Protein AF-A0A9Q7TKC4-F1 (afdb_monomer)

pLDDT: mean 84.22, std 13.71, range [48.75, 98.06]

Sequence (172 aa):
MALERTGGAGDRGIDLRGWWSPPQSSNRIRILAQCKCQDEGGKKMGPVLIREMEGVIFRASSPSSDTEEASAPTAGIILSSSGFSKQALLQMRSSGVALAAMHVLALPQVEVENREEGDLVERCVSIVWNIKFGGAYGLLEGGMEARWVRSIGAGGGSAMGRPVIYRGGRPI

Mean predicted aligned error: 7.28 Å

Structure (mmCIF, N/CA/C/O backbone):
data_AF-A0A9Q7TKC4-F1
#
_entry.id   AF-A0A9Q7TKC4-F1
#
loop_
_atom_site.group_PDB
_atom_site.id
_atom_site.type_symbol
_atom_site.label_atom_id
_atom_site.label_alt_id
_atom_site.label_comp_id
_atom_site.label_asym_id
_atom_site.label_entity_id
_atom_site.label_seq_id
_atom_site.pdbx_PDB_ins_code
_atom_site.Cartn_x
_atom_site.Cartn_y
_atom_site.Cartn_z
_atom_site.occupancy
_atom_site.B_iso_or_equiv
_atom_site.auth_seq_id
_atom_site.auth_comp_id
_atom_site.auth_asym_id
_atom_site.auth_atom_id
_atom_site.pdbx_PDB_model_num
ATOM 1 N N . MET A 1 1 ? -11.085 -8.192 -3.470 1.00 75.69 1 MET A N 1
ATOM 2 C CA . MET A 1 1 ? -10.773 -6.789 -3.103 1.00 75.69 1 MET A CA 1
ATOM 3 C C . MET A 1 1 ? -11.614 -5.898 -4.003 1.00 75.69 1 MET A C 1
ATOM 5 O O . MET A 1 1 ? -11.811 -6.286 -5.144 1.00 75.69 1 MET A O 1
ATOM 9 N N . ALA A 1 2 ? -12.134 -4.776 -3.509 1.00 82.88 2 ALA A N 1
ATOM 10 C CA . ALA A 1 2 ? -12.905 -3.828 -4.318 1.00 82.88 2 ALA A CA 1
ATOM 11 C C . ALA A 1 2 ? -12.313 -2.429 -4.126 1.00 82.88 2 ALA A C 1
ATOM 13 O O . ALA A 1 2 ? -12.327 -1.926 -3.003 1.00 82.88 2 ALA A O 1
ATOM 14 N N . LEU A 1 3 ? -11.752 -1.846 -5.187 1.00 88.12 3 LEU A N 1
ATOM 15 C CA . LEU A 1 3 ? -11.176 -0.500 -5.189 1.00 88.12 3 LEU A CA 1
ATOM 16 C C . LEU A 1 3 ? -11.864 0.343 -6.260 1.00 88.12 3 LEU A C 1
ATOM 18 O O . LEU A 1 3 ? -12.062 -0.108 -7.384 1.00 88.12 3 LEU A O 1
ATOM 22 N N . GLU A 1 4 ? -12.172 1.580 -5.907 1.00 90.56 4 GLU A N 1
ATOM 23 C CA . GLU A 1 4 ? -12.766 2.582 -6.776 1.00 90.56 4 GLU A CA 1
ATOM 24 C C . GLU A 1 4 ? -11.766 3.715 -6.991 1.00 90.56 4 GLU A C 1
ATOM 26 O O . GLU A 1 4 ? -11.125 4.196 -6.049 1.00 90.56 4 GLU A O 1
ATOM 31 N N . ARG A 1 5 ? -11.629 4.150 -8.246 1.00 89.62 5 ARG A N 1
ATOM 32 C CA . ARG A 1 5 ? -10.768 5.276 -8.602 1.00 89.62 5 ARG A CA 1
ATOM 33 C C . ARG A 1 5 ? -11.466 6.582 -8.268 1.00 89.62 5 ARG A C 1
ATOM 35 O O . ARG A 1 5 ? -12.549 6.855 -8.773 1.00 89.62 5 ARG A O 1
ATOM 42 N N . THR A 1 6 ? -10.814 7.403 -7.457 1.00 86.50 6 THR A N 1
ATOM 43 C CA . THR A 1 6 ? -11.355 8.687 -6.990 1.00 86.50 6 THR A CA 1
ATOM 44 C C . THR A 1 6 ? -10.454 9.871 -7.292 1.00 86.50 6 THR A C 1
ATOM 46 O O . THR A 1 6 ? -10.834 10.996 -6.986 1.00 86.50 6 THR A O 1
ATOM 49 N N . GLY A 1 7 ? -9.296 9.616 -7.912 1.00 71.88 7 GLY A N 1
ATOM 50 C CA . GLY A 1 7 ? -8.329 10.641 -8.292 1.00 71.88 7 GLY A CA 1
ATOM 51 C C . GLY A 1 7 ? -8.944 11.731 -9.172 1.00 71.88 7 GLY A C 1
ATOM 52 O O . GLY A 1 7 ? -9.542 11.441 -10.217 1.00 71.88 7 GLY A O 1
ATOM 53 N N . GLY A 1 8 ? -8.784 12.980 -8.735 1.00 73.31 8 GLY A N 1
ATOM 54 C CA . GLY A 1 8 ? -9.392 14.172 -9.323 1.00 73.31 8 GLY A CA 1
ATOM 55 C C . GLY A 1 8 ? -9.105 15.435 -8.504 1.00 73.31 8 GLY A C 1
ATOM 56 O O . GLY A 1 8 ? -8.546 15.385 -7.410 1.00 73.31 8 GLY A O 1
ATOM 57 N N . ALA A 1 9 ? -9.486 16.605 -9.018 1.00 69.06 9 ALA A N 1
ATOM 58 C CA . ALA A 1 9 ? -9.307 17.851 -8.273 1.00 69.06 9 ALA A CA 1
ATOM 59 C C . ALA A 1 9 ? -10.063 17.792 -6.929 1.00 69.06 9 ALA A C 1
ATOM 61 O O . ALA A 1 9 ? -11.270 17.564 -6.899 1.00 69.06 9 ALA A O 1
ATOM 62 N N . GLY A 1 10 ? -9.351 18.000 -5.816 1.00 66.44 10 GLY A N 1
ATOM 63 C CA . GLY A 1 10 ? -9.936 17.961 -4.471 1.00 66.44 10 GLY A CA 1
ATOM 64 C C . GLY A 1 10 ? -10.002 16.573 -3.817 1.00 66.44 10 GLY A C 1
ATOM 65 O O . GLY A 1 10 ? -10.600 16.454 -2.750 1.00 66.44 10 GLY A O 1
ATOM 66 N N . ASP A 1 11 ? -9.349 15.553 -4.384 1.00 76.00 11 ASP A N 1
ATOM 67 C CA . ASP A 1 11 ? -9.272 14.18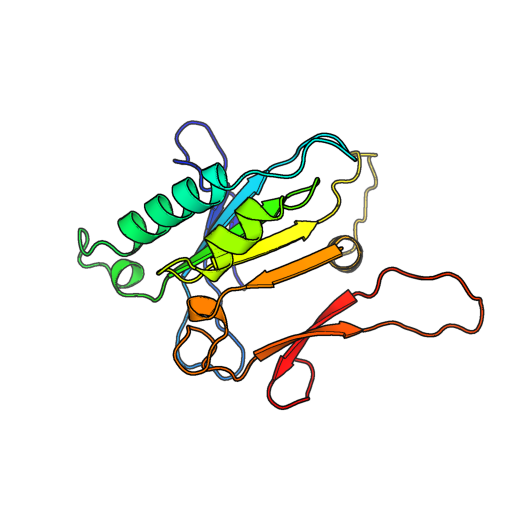2 -3.842 1.00 76.00 11 ASP A CA 1
ATOM 68 C C . ASP A 1 11 ? -8.495 14.042 -2.514 1.00 76.00 11 ASP A C 1
ATOM 70 O O . ASP A 1 11 ? -8.408 12.956 -1.938 1.00 76.00 11 ASP A O 1
ATOM 74 N N . ARG A 1 12 ? -7.932 15.150 -2.009 1.00 81.25 12 ARG A N 1
ATOM 75 C CA . ARG A 1 12 ? -7.149 15.236 -0.763 1.00 81.25 12 ARG A CA 1
ATOM 76 C C . ARG A 1 12 ? -5.989 14.230 -0.715 1.00 81.25 12 ARG A C 1
ATOM 78 O O . ARG A 1 12 ? -5.572 13.838 0.376 1.00 81.25 12 ARG A O 1
ATOM 85 N N . GLY A 1 13 ? -5.461 13.849 -1.881 1.00 84.25 13 GLY A N 1
ATOM 86 C CA . GLY A 1 13 ? -4.348 12.915 -2.020 1.00 84.25 13 GLY A CA 1
ATOM 87 C C . GLY A 1 13 ? -4.745 11.436 -2.041 1.00 84.25 13 GLY A C 1
ATOM 88 O O . GLY A 1 13 ? -3.869 10.603 -1.816 1.00 84.25 13 GLY A O 1
ATOM 89 N N . ILE A 1 14 ? -6.020 11.106 -2.286 1.00 92.62 14 ILE A N 1
ATOM 90 C CA . ILE A 1 14 ? -6.524 9.726 -2.388 1.00 92.62 14 ILE A CA 1
ATOM 91 C C . ILE A 1 14 ? -6.919 9.421 -3.836 1.00 92.62 14 ILE A C 1
ATOM 93 O O . ILE A 1 14 ? -7.991 9.804 -4.309 1.00 92.62 14 ILE A O 1
ATOM 97 N N . ASP A 1 15 ? -6.077 8.657 -4.521 1.00 92.94 15 ASP A N 1
ATOM 98 C CA . ASP A 1 15 ? -6.317 8.249 -5.905 1.00 92.94 15 ASP A CA 1
ATOM 99 C C . ASP A 1 15 ? -7.260 7.046 -6.002 1.00 92.94 15 ASP A C 1
ATOM 101 O O . ASP A 1 15 ? -8.058 6.961 -6.941 1.00 92.94 15 ASP A O 1
ATOM 105 N N . LEU A 1 16 ? -7.182 6.124 -5.035 1.00 93.12 16 LEU A N 1
ATOM 106 C CA . LEU A 1 16 ? -8.037 4.941 -4.940 1.00 93.12 16 LEU A CA 1
ATOM 107 C C . LEU A 1 16 ? -8.575 4.796 -3.516 1.00 93.12 16 LEU A C 1
ATOM 109 O O . LEU A 1 16 ? -7.842 4.986 -2.544 1.00 93.12 16 LEU A O 1
ATOM 113 N N . ARG A 1 17 ? -9.829 4.370 -3.381 1.00 93.56 17 ARG A N 1
ATOM 114 C CA . ARG A 1 17 ? -10.396 3.968 -2.090 1.00 93.56 17 ARG A CA 1
ATOM 115 C C . ARG A 1 17 ? -11.173 2.675 -2.226 1.00 93.56 17 ARG A C 1
ATOM 117 O O . ARG A 1 17 ? -11.716 2.386 -3.283 1.00 93.56 17 ARG A O 1
ATOM 124 N N . GLY A 1 18 ? -11.283 1.919 -1.149 1.00 93.31 18 GLY A N 1
ATOM 125 C CA . GLY A 1 18 ? -12.182 0.780 -1.124 1.00 93.31 18 GLY A CA 1
ATOM 126 C C . GLY A 1 18 ? -11.888 -0.146 0.030 1.00 93.31 18 GLY A C 1
ATOM 127 O O . GLY A 1 18 ? -11.507 0.295 1.113 1.00 93.31 18 GLY A O 1
ATOM 128 N N . TRP A 1 19 ? -12.083 -1.436 -0.203 1.00 93.69 19 TRP A N 1
ATOM 129 C CA . TRP A 1 19 ? -12.089 -2.424 0.856 1.00 93.69 19 TRP A CA 1
ATOM 130 C C . TRP A 1 19 ? -11.372 -3.706 0.465 1.00 93.69 19 TRP A C 1
ATOM 132 O O . TRP A 1 19 ? -11.524 -4.248 -0.638 1.00 93.69 19 TRP A O 1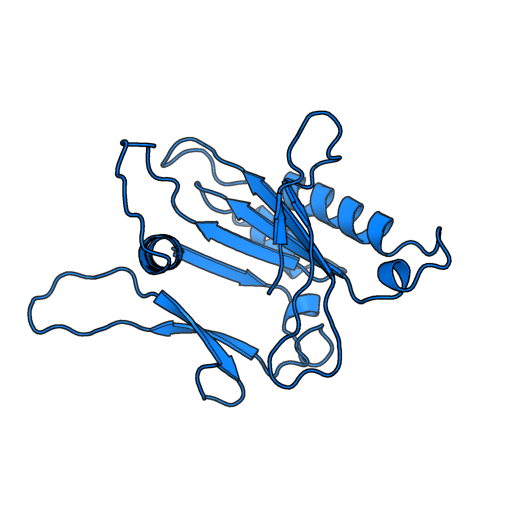
ATOM 142 N N . TRP A 1 20 ? -10.651 -4.247 1.436 1.00 92.62 20 TRP A N 1
ATOM 143 C CA . TRP A 1 20 ? -10.028 -5.551 1.359 1.00 92.62 20 TRP A CA 1
ATOM 144 C C . TRP A 1 20 ? -10.530 -6.430 2.499 1.00 92.62 20 TRP A C 1
ATOM 146 O O . TRP A 1 20 ? -10.481 -6.033 3.655 1.00 92.62 20 TRP A O 1
ATOM 156 N N . SER A 1 21 ? -11.005 -7.627 2.167 1.00 91.75 21 SER A N 1
ATOM 157 C CA . SER A 1 21 ? -11.242 -8.696 3.137 1.00 91.75 21 SER A CA 1
ATOM 158 C C . SER A 1 21 ? -10.098 -9.695 2.984 1.00 91.75 21 SER A C 1
ATOM 160 O O . SER A 1 21 ? -10.114 -10.464 2.016 1.00 91.75 21 SER A O 1
ATOM 162 N N . PRO A 1 22 ? -9.065 -9.654 3.844 1.00 87.56 22 PRO A N 1
ATOM 163 C CA . PRO A 1 22 ? -7.981 -10.617 3.771 1.00 87.56 22 PRO A CA 1
ATOM 164 C C . PRO A 1 22 ? -8.532 -12.038 3.965 1.00 87.56 22 PRO A C 1
ATOM 166 O O . PRO A 1 22 ? -9.380 -12.245 4.840 1.00 87.56 22 PRO A O 1
ATOM 169 N N . PRO A 1 23 ? -8.073 -13.034 3.188 1.00 83.31 23 PRO A N 1
ATOM 170 C CA . PRO A 1 23 ? -8.522 -14.411 3.351 1.00 83.31 23 PRO A CA 1
ATOM 171 C C . PRO A 1 23 ? -8.316 -14.881 4.790 1.00 83.31 23 PRO A C 1
ATOM 173 O O . PRO A 1 23 ? -7.232 -14.701 5.348 1.00 83.31 23 PRO A O 1
ATOM 176 N N . GLN A 1 24 ? -9.346 -15.493 5.382 1.00 77.12 24 GLN A N 1
ATOM 177 C CA . GLN A 1 24 ? -9.328 -16.002 6.761 1.00 77.12 24 GLN A CA 1
ATOM 178 C C . GLN A 1 24 ? -9.107 -14.907 7.832 1.00 77.12 24 GLN A C 1
ATOM 180 O O . GLN A 1 24 ? -8.588 -15.193 8.910 1.00 77.12 24 GLN A O 1
ATOM 185 N N . SER A 1 25 ? -9.421 -13.640 7.543 1.00 79.31 25 SER A N 1
ATOM 186 C CA . SER A 1 25 ? -9.539 -12.576 8.551 1.00 79.31 25 SER A CA 1
ATOM 187 C C . SER A 1 25 ? -11.014 -12.239 8.767 1.00 79.31 25 SER A C 1
ATOM 189 O O . SER A 1 25 ? -11.789 -12.212 7.811 1.00 79.31 25 SER A O 1
ATOM 191 N N . SER A 1 26 ? -11.405 -11.982 10.016 1.00 74.94 26 SER A N 1
ATOM 192 C CA . SER A 1 26 ? -12.758 -11.523 10.355 1.00 74.94 26 SER A CA 1
ATOM 193 C C . SER A 1 26 ? -12.981 -10.046 10.028 1.00 74.94 26 SER A C 1
ATOM 195 O O . SER A 1 26 ? -14.124 -9.601 9.968 1.00 74.94 26 SER A O 1
ATOM 197 N N . ASN A 1 27 ? -11.906 -9.280 9.818 1.00 83.06 27 ASN A N 1
ATOM 198 C CA . ASN A 1 27 ? -11.970 -7.830 9.712 1.00 83.06 27 ASN A CA 1
ATOM 199 C C . ASN A 1 27 ? -11.832 -7.382 8.258 1.00 83.06 27 ASN A C 1
ATOM 201 O O . ASN A 1 27 ? -10.840 -7.658 7.581 1.00 83.06 27 ASN A O 1
ATOM 205 N N . ARG A 1 28 ? -12.825 -6.626 7.786 1.00 90.94 28 ARG A N 1
ATOM 206 C CA . ARG A 1 28 ? -12.738 -5.904 6.518 1.00 90.94 28 ARG A CA 1
ATOM 207 C C . ARG A 1 28 ? -11.889 -4.652 6.734 1.00 90.94 28 ARG A C 1
ATOM 209 O O . ARG A 1 28 ? -12.186 -3.839 7.604 1.00 90.94 28 ARG A O 1
ATOM 216 N N . ILE A 1 29 ? -10.842 -4.498 5.937 1.00 92.88 29 ILE A N 1
ATOM 217 C CA . ILE A 1 29 ? -9.904 -3.380 6.014 1.00 92.88 29 ILE A CA 1
ATOM 218 C C . ILE A 1 29 ? -10.290 -2.339 4.971 1.00 92.88 29 ILE A C 1
ATOM 220 O O . ILE A 1 29 ? -10.425 -2.652 3.784 1.00 92.88 29 ILE A O 1
ATOM 224 N N . ARG A 1 30 ? -10.423 -1.088 5.401 1.00 94.38 30 ARG A N 1
ATOM 225 C CA . ARG A 1 30 ? -10.572 0.057 4.507 1.00 94.38 30 ARG A CA 1
ATOM 226 C C . ARG A 1 30 ? -9.214 0.419 3.915 1.00 94.38 30 ARG A C 1
ATOM 228 O O . ARG A 1 30 ? -8.253 0.650 4.644 1.00 94.38 30 ARG A O 1
ATOM 235 N N . ILE A 1 31 ? -9.133 0.480 2.593 1.00 95.50 31 ILE A N 1
ATOM 236 C CA . ILE A 1 31 ? -7.911 0.804 1.856 1.00 95.50 31 ILE A CA 1
ATOM 237 C C . ILE A 1 31 ? -8.034 2.205 1.277 1.00 95.50 31 ILE A C 1
ATOM 239 O O . ILE A 1 31 ? -8.969 2.489 0.528 1.00 95.50 31 ILE A O 1
ATOM 243 N N . LEU A 1 32 ? -7.067 3.060 1.599 1.00 95.38 32 LEU A N 1
ATOM 244 C CA . LEU A 1 32 ? -6.865 4.360 0.965 1.00 95.38 32 LEU A CA 1
ATOM 245 C C . LEU A 1 32 ? -5.521 4.318 0.251 1.00 95.38 32 LEU A C 1
ATOM 247 O O . LEU A 1 32 ? -4.505 4.022 0.877 1.00 95.38 32 LEU A O 1
ATOM 251 N N . ALA A 1 33 ? -5.497 4.584 -1.049 1.00 95.94 33 ALA A N 1
ATOM 252 C CA . ALA A 1 33 ? -4.264 4.525 -1.810 1.00 95.94 33 ALA A CA 1
ATOM 253 C C . ALA A 1 33 ? -3.972 5.813 -2.567 1.00 95.94 33 ALA A C 1
ATOM 255 O O . ALA A 1 33 ? -4.870 6.475 -3.085 1.00 95.94 33 ALA A O 1
ATOM 256 N N . GLN A 1 34 ? -2.685 6.129 -2.639 1.00 94.31 34 GLN A N 1
ATOM 257 C CA . GLN A 1 34 ? -2.150 7.233 -3.417 1.00 94.31 34 GLN A CA 1
ATOM 258 C C . GLN A 1 34 ? -1.191 6.680 -4.466 1.00 94.31 34 GLN A C 1
ATOM 260 O O . GLN A 1 34 ? -0.311 5.874 -4.157 1.00 94.31 34 GLN A O 1
ATOM 265 N N . CYS A 1 35 ? -1.338 7.144 -5.696 1.00 92.19 35 CYS A N 1
ATOM 266 C CA . CYS A 1 35 ? -0.549 6.759 -6.848 1.00 92.19 35 CYS A CA 1
ATOM 267 C C . CYS A 1 35 ? 0.316 7.942 -7.279 1.00 92.19 35 CYS A C 1
ATOM 269 O O . CYS A 1 35 ? -0.177 9.027 -7.582 1.00 92.19 35 CYS A O 1
ATOM 271 N N . LYS A 1 36 ? 1.632 7.741 -7.356 1.00 91.12 36 LYS A N 1
ATOM 272 C CA . LYS A 1 36 ? 2.557 8.751 -7.871 1.00 91.12 36 LYS A CA 1
ATOM 273 C C . LYS A 1 36 ? 3.368 8.210 -9.036 1.00 91.12 36 LYS A C 1
ATOM 275 O O . LYS A 1 36 ? 4.262 7.382 -8.862 1.00 91.12 36 LYS A O 1
ATOM 280 N N . CYS A 1 37 ? 3.063 8.739 -10.216 1.00 86.38 37 CYS A N 1
ATOM 281 C CA . CYS A 1 37 ? 3.828 8.510 -11.429 1.00 86.38 37 CYS A CA 1
ATOM 282 C C . CYS A 1 37 ? 4.873 9.622 -11.575 1.00 86.38 37 CYS A C 1
ATOM 284 O O . CYS A 1 37 ? 4.527 10.785 -11.761 1.00 86.38 37 CYS A O 1
ATOM 286 N N . GLN A 1 38 ? 6.139 9.257 -11.428 1.00 81.38 38 GLN A N 1
ATOM 287 C CA . GLN A 1 38 ? 7.298 10.031 -11.873 1.00 81.38 38 GLN A CA 1
ATOM 288 C C . GLN A 1 38 ? 7.852 9.377 -13.144 1.00 81.38 38 GLN A C 1
ATOM 290 O O . GLN A 1 38 ? 7.541 8.209 -13.411 1.00 81.38 38 GLN A O 1
ATOM 295 N N . ASP A 1 39 ? 8.699 10.096 -13.876 1.00 77.25 39 ASP A N 1
ATOM 296 C CA . ASP A 1 39 ? 9.429 9.533 -15.014 1.00 77.25 39 ASP A CA 1
ATOM 297 C C . ASP A 1 39 ? 10.206 8.271 -14.604 1.00 77.25 39 ASP A C 1
ATOM 299 O O . ASP A 1 39 ? 10.657 8.135 -13.456 1.00 77.25 39 ASP A O 1
ATOM 303 N N . GLU A 1 40 ? 10.357 7.327 -15.534 1.00 70.00 40 GLU A N 1
ATOM 304 C CA . GLU A 1 40 ? 11.161 6.127 -15.306 1.00 70.00 40 GLU A CA 1
ATOM 305 C C . GLU A 1 40 ? 12.601 6.508 -14.929 1.00 70.00 40 GLU A C 1
ATOM 307 O O . GLU A 1 40 ? 13.223 7.370 -15.544 1.00 70.00 40 GLU A O 1
ATOM 312 N N . GLY A 1 41 ? 13.132 5.901 -13.862 1.00 69.69 41 GLY A N 1
ATOM 313 C CA . GLY A 1 41 ? 14.442 6.282 -13.317 1.00 69.69 41 GLY A CA 1
ATOM 314 C C . GLY A 1 41 ? 14.477 7.657 -12.631 1.00 69.69 41 GLY A C 1
ATOM 315 O O . GLY A 1 41 ? 15.541 8.087 -12.181 1.00 69.69 41 GLY A O 1
ATOM 316 N N . GLY A 1 42 ? 13.329 8.328 -12.503 1.00 80.81 42 GLY A N 1
ATOM 317 C CA . GLY A 1 42 ? 13.179 9.600 -11.811 1.00 80.81 42 GLY A CA 1
ATOM 318 C C . GLY A 1 42 ? 13.504 9.524 -10.317 1.00 80.81 42 GLY A C 1
ATOM 319 O O . GLY A 1 42 ? 13.777 8.468 -9.735 1.00 80.81 42 GLY A O 1
ATOM 320 N N . LYS A 1 43 ? 13.470 10.682 -9.650 1.00 90.75 43 LYS A N 1
ATOM 321 C CA . LYS A 1 43 ? 13.823 10.776 -8.229 1.00 90.75 43 LYS A CA 1
ATOM 322 C C . LYS A 1 43 ? 12.914 9.875 -7.386 1.00 90.75 43 LYS A C 1
ATOM 324 O O . LYS A 1 43 ? 11.687 9.955 -7.453 1.00 90.75 43 LYS A O 1
ATOM 329 N N . LYS A 1 44 ? 13.539 9.051 -6.541 1.00 93.56 44 LYS A N 1
ATOM 330 C CA . LYS A 1 44 ? 12.837 8.229 -5.550 1.00 93.56 44 LYS A CA 1
ATOM 331 C C . LYS A 1 44 ? 12.010 9.100 -4.610 1.00 93.56 44 LYS A C 1
ATOM 333 O O . LYS A 1 44 ? 12.466 10.156 -4.162 1.00 93.56 44 LYS A O 1
ATOM 338 N N . MET A 1 45 ? 10.841 8.605 -4.228 1.00 94.38 45 MET A N 1
ATOM 339 C CA . MET A 1 45 ? 9.915 9.349 -3.387 1.00 94.38 45 MET A CA 1
ATOM 340 C C . MET A 1 45 ? 10.460 9.582 -1.974 1.00 94.38 45 MET A C 1
ATOM 342 O O . MET A 1 45 ? 11.034 8.694 -1.332 1.00 94.38 45 MET A O 1
ATOM 346 N N . GLY A 1 46 ? 10.308 10.818 -1.499 1.00 95.88 46 GLY A N 1
ATOM 347 C CA . GLY A 1 46 ? 10.748 11.263 -0.178 1.00 95.88 46 GLY A CA 1
ATOM 348 C C . GLY A 1 46 ? 9.743 10.945 0.939 1.00 95.88 46 GLY A C 1
ATOM 349 O O . GLY A 1 46 ? 8.613 10.547 0.665 1.00 95.88 46 GLY A O 1
ATOM 350 N N . PRO A 1 47 ? 10.125 11.160 2.211 1.00 97.12 47 PRO A N 1
ATOM 351 C CA . PRO A 1 47 ? 9.266 10.884 3.367 1.00 97.12 47 PRO A CA 1
ATOM 352 C C . PRO A 1 47 ? 8.038 11.802 3.476 1.00 97.12 47 PRO A C 1
ATOM 354 O O . PRO A 1 47 ? 7.150 11.516 4.269 1.00 97.12 47 PRO A O 1
ATOM 357 N N . VAL A 1 48 ? 7.971 12.890 2.699 1.00 96.31 48 VAL A N 1
ATOM 358 C CA . VAL A 1 48 ? 6.827 13.820 2.694 1.00 96.31 48 VAL A CA 1
ATOM 359 C C . VAL A 1 48 ? 5.525 13.093 2.356 1.00 96.31 48 VAL A C 1
ATOM 361 O O . VAL A 1 48 ? 4.571 13.212 3.111 1.00 96.31 48 VAL A O 1
ATOM 364 N N . LEU A 1 49 ? 5.519 12.245 1.322 1.00 94.19 49 LEU A N 1
ATOM 365 C CA . LEU A 1 49 ? 4.327 11.471 0.941 1.00 94.19 49 LEU A CA 1
ATOM 366 C C . LEU A 1 49 ? 3.852 10.530 2.046 1.00 94.19 49 LEU A C 1
ATOM 368 O O . LEU A 1 49 ? 2.658 10.322 2.220 1.00 94.19 49 LEU A O 1
ATOM 372 N N . ILE A 1 50 ? 4.793 9.956 2.803 1.00 96.69 50 ILE A N 1
ATOM 373 C CA . ILE A 1 50 ? 4.445 9.089 3.927 1.00 96.69 50 ILE A CA 1
ATOM 374 C C . ILE A 1 50 ? 3.678 9.902 4.973 1.00 96.69 50 ILE A C 1
ATOM 376 O O . ILE A 1 50 ? 2.623 9.468 5.414 1.00 96.69 50 ILE A O 1
ATOM 380 N N . ARG A 1 51 ? 4.155 11.109 5.307 1.00 96.44 51 ARG A N 1
ATOM 381 C CA . ARG A 1 51 ? 3.497 12.007 6.273 1.00 96.44 51 ARG A CA 1
ATOM 382 C C . ARG A 1 51 ? 2.143 12.513 5.788 1.00 96.44 51 ARG A C 1
ATOM 384 O O . ARG A 1 51 ? 1.211 12.648 6.576 1.00 96.44 51 ARG A O 1
ATOM 391 N N . GLU A 1 52 ? 2.019 12.778 4.492 1.00 95.75 52 GLU A N 1
ATOM 392 C CA . GLU A 1 52 ? 0.736 13.136 3.885 1.00 95.75 52 GLU A CA 1
ATOM 393 C C . GLU A 1 52 ? -0.278 11.997 4.042 1.00 95.75 52 GLU A C 1
ATOM 395 O O . GLU A 1 52 ? -1.387 12.229 4.530 1.00 95.75 52 GLU A O 1
ATOM 400 N N . MET A 1 53 ? 0.123 10.761 3.719 1.00 95.81 53 MET A N 1
ATOM 401 C CA . MET A 1 53 ? -0.719 9.574 3.883 1.00 95.81 53 MET A CA 1
ATOM 402 C C . MET A 1 53 ? -1.035 9.278 5.359 1.00 95.81 53 MET A C 1
ATOM 404 O O . MET A 1 53 ? -2.162 8.907 5.680 1.00 95.81 53 MET A O 1
ATOM 408 N N . GLU A 1 54 ? -0.091 9.497 6.280 1.00 95.75 54 GLU A N 1
ATOM 409 C CA . GLU A 1 54 ? -0.343 9.413 7.727 1.00 95.75 54 GLU A CA 1
ATOM 410 C C . GLU A 1 54 ? -1.498 10.332 8.140 1.00 95.75 54 GLU A C 1
ATOM 412 O O . GLU A 1 54 ? -2.429 9.901 8.822 1.00 95.75 54 GLU A O 1
ATOM 417 N N . GLY A 1 55 ? -1.482 11.582 7.668 1.00 93.19 55 GLY A N 1
ATOM 418 C CA . GLY A 1 55 ? -2.559 12.538 7.912 1.00 93.19 55 GLY A CA 1
ATOM 419 C C . GLY A 1 55 ? -3.886 12.136 7.264 1.00 93.19 55 GLY A C 1
ATOM 420 O O . GLY A 1 55 ? -4.947 12.393 7.834 1.00 93.19 55 GLY A O 1
ATOM 421 N N . VAL A 1 56 ? -3.850 11.500 6.089 1.00 92.88 56 VAL A N 1
ATOM 422 C CA . VAL A 1 56 ? -5.045 10.955 5.426 1.00 92.88 56 VAL A CA 1
ATOM 423 C C . VAL A 1 56 ? -5.685 9.859 6.274 1.00 92.88 56 VAL A C 1
ATOM 425 O O . VAL A 1 56 ? -6.879 9.948 6.559 1.00 92.88 56 VAL A O 1
ATOM 428 N N . ILE A 1 57 ? -4.903 8.876 6.728 1.00 93.44 57 ILE A N 1
ATOM 429 C CA . ILE A 1 57 ? -5.408 7.787 7.574 1.00 93.44 57 ILE A CA 1
ATOM 430 C C . ILE A 1 57 ? -5.929 8.340 8.895 1.00 93.44 57 ILE A C 1
ATOM 432 O O . ILE A 1 57 ? -7.033 7.999 9.299 1.00 93.44 57 ILE A O 1
ATOM 436 N N . PHE A 1 58 ? -5.185 9.240 9.542 1.00 89.94 58 PHE A N 1
ATOM 437 C CA . PHE A 1 58 ? -5.602 9.820 10.818 1.00 89.94 58 PHE A CA 1
ATOM 438 C C . PHE A 1 58 ? -6.962 10.524 10.720 1.00 89.94 58 PHE A C 1
ATOM 440 O O . PHE A 1 58 ? -7.811 10.363 11.593 1.00 89.94 58 PHE A O 1
ATOM 447 N N . ARG A 1 59 ? -7.204 11.271 9.634 1.00 88.44 59 ARG A N 1
ATOM 448 C CA . ARG A 1 59 ? -8.510 11.897 9.380 1.00 88.44 59 ARG A CA 1
ATOM 449 C C . ARG A 1 59 ? -9.597 10.874 9.068 1.00 88.44 59 ARG A C 1
ATOM 451 O O . ARG A 1 59 ? -10.724 11.057 9.507 1.00 88.44 59 ARG A O 1
ATOM 458 N N . ALA A 1 60 ? -9.272 9.828 8.312 1.00 87.25 60 ALA A N 1
ATOM 459 C CA . ALA A 1 60 ? -10.219 8.784 7.935 1.00 87.25 60 ALA A CA 1
ATOM 460 C C . ALA A 1 60 ? -10.659 7.910 9.120 1.00 87.25 60 ALA A C 1
ATOM 462 O O . ALA A 1 60 ? -11.790 7.436 9.118 1.00 87.25 60 ALA A O 1
ATOM 463 N N . SER A 1 61 ? -9.782 7.735 10.112 1.00 82.81 61 SER A N 1
ATOM 464 C CA . SER A 1 61 ? -10.053 7.032 11.371 1.00 82.81 61 SER A CA 1
ATOM 465 C C . SER A 1 61 ? -10.641 7.939 12.461 1.00 82.81 61 SER A C 1
ATOM 467 O O . SER A 1 61 ? -10.852 7.489 13.585 1.00 82.81 61 SER A O 1
ATOM 469 N N . SER A 1 62 ? -10.846 9.230 12.180 1.00 79.94 62 SER A N 1
ATOM 470 C CA . SER A 1 62 ? -11.445 10.150 13.144 1.00 79.94 62 SER A CA 1
ATOM 471 C C . SER A 1 62 ? -12.951 9.872 13.250 1.00 79.94 62 SER A C 1
ATOM 473 O O . SER A 1 62 ? -13.610 9.777 12.214 1.00 79.94 62 SER A O 1
ATOM 475 N N . PRO A 1 63 ? -13.525 9.784 14.465 1.00 65.62 63 PRO A N 1
ATOM 476 C CA . PRO A 1 63 ? -14.926 9.413 14.693 1.00 65.62 63 PRO A CA 1
ATOM 477 C C . PRO A 1 63 ? -15.926 10.529 14.336 1.00 65.62 63 PRO A C 1
ATOM 479 O O . PRO A 1 63 ? -16.990 10.634 14.928 1.00 65.62 63 PRO A O 1
ATOM 482 N N . SER A 1 64 ? -15.611 11.398 13.375 1.00 61.34 64 SER A N 1
ATOM 483 C CA . SER A 1 64 ? -16.448 12.545 12.998 1.00 61.34 64 SER A CA 1
ATOM 484 C C . SER A 1 64 ? -17.758 12.163 12.291 1.00 61.34 64 SER A C 1
ATOM 486 O O . SER A 1 64 ? -18.537 13.043 11.935 1.00 61.34 64 SER A O 1
ATOM 488 N N . SER A 1 65 ? -18.013 10.869 12.087 1.00 53.94 65 SER A N 1
ATOM 489 C CA . SER A 1 65 ? -19.247 10.333 11.508 1.00 53.94 65 SER A CA 1
ATOM 490 C C . SER A 1 65 ? -19.559 8.970 12.139 1.00 53.94 65 SER A C 1
ATOM 492 O O . SER A 1 65 ? -18.722 8.076 12.073 1.00 53.94 65 SER A O 1
ATOM 494 N N . ASP A 1 66 ? -20.760 8.794 12.708 1.00 54.81 66 ASP A N 1
ATOM 495 C CA . ASP A 1 66 ? -21.276 7.546 13.326 1.00 54.81 66 ASP A CA 1
ATOM 496 C C . ASP A 1 66 ? -21.506 6.397 12.314 1.00 54.81 66 ASP A C 1
ATOM 498 O O . ASP A 1 66 ? -22.320 5.497 12.504 1.00 54.81 66 ASP A O 1
ATOM 502 N N . THR A 1 67 ? -20.813 6.431 11.182 1.00 65.00 67 THR A N 1
ATOM 503 C CA . THR A 1 67 ? -20.900 5.420 10.133 1.00 65.00 67 THR A CA 1
ATOM 504 C C . THR A 1 67 ? -19.966 4.257 10.445 1.00 65.0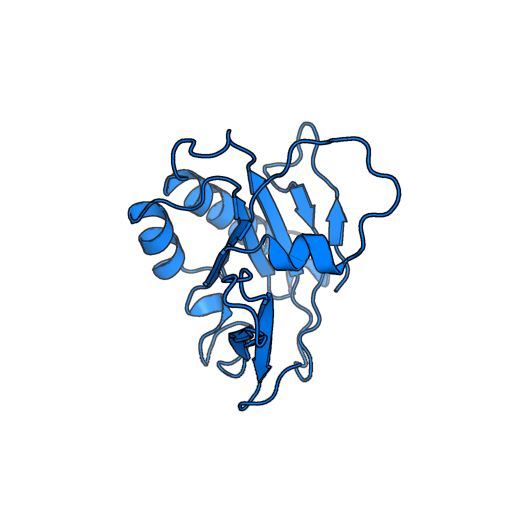0 67 THR A C 1
ATOM 506 O O . THR A 1 67 ? -18.821 4.482 10.837 1.00 65.00 67 THR A O 1
ATOM 509 N N . GLU A 1 68 ? -20.394 3.022 10.172 1.00 66.50 68 GLU A N 1
ATOM 510 C CA . GLU A 1 68 ? -19.551 1.819 10.301 1.00 66.50 68 GLU A CA 1
ATOM 511 C C . GLU A 1 68 ? -18.194 1.950 9.575 1.00 66.50 68 GLU A C 1
ATOM 513 O O . GLU A 1 68 ? -17.190 1.388 10.012 1.00 66.50 68 GLU A O 1
ATOM 518 N N . GLU A 1 69 ? -18.123 2.761 8.511 1.00 70.38 69 GLU A N 1
ATOM 519 C CA . GLU A 1 69 ? -16.876 3.051 7.792 1.00 70.38 69 GLU A CA 1
ATOM 520 C C . GLU A 1 69 ? -15.806 3.761 8.633 1.00 70.38 69 GLU A C 1
ATOM 522 O O . GLU A 1 69 ? -14.615 3.577 8.376 1.00 70.38 69 GLU A O 1
ATOM 527 N N . ALA A 1 70 ? -16.208 4.577 9.612 1.00 69.75 70 ALA A N 1
ATOM 528 C CA . ALA A 1 70 ? -15.295 5.322 10.479 1.00 69.75 70 ALA A CA 1
ATOM 529 C C . ALA A 1 70 ? -14.707 4.437 11.590 1.00 69.75 70 ALA A C 1
ATOM 531 O O . ALA A 1 70 ? -13.606 4.695 12.072 1.00 69.75 70 ALA A O 1
ATOM 532 N N . SER A 1 71 ? -15.422 3.372 11.972 1.00 78.00 71 SER A N 1
ATOM 533 C CA . SER A 1 71 ? -14.963 2.399 12.969 1.00 78.00 71 SER A CA 1
ATOM 534 C C . SER A 1 71 ? -14.055 1.320 12.367 1.00 78.00 71 SER A C 1
ATOM 536 O O . SER A 1 71 ? -13.297 0.674 13.093 1.00 78.00 71 SER A O 1
ATOM 538 N N . ALA A 1 72 ? -14.097 1.128 11.047 1.00 87.44 72 ALA A N 1
ATOM 539 C CA . ALA A 1 72 ? -13.334 0.080 10.395 1.00 87.44 72 ALA A CA 1
ATOM 540 C C . ALA A 1 72 ? -11.811 0.339 10.402 1.00 87.44 72 ALA A C 1
ATOM 542 O O . ALA A 1 72 ? -11.354 1.471 10.193 1.00 87.44 72 ALA A O 1
ATOM 543 N N . PRO A 1 73 ? -10.989 -0.718 10.560 1.00 92.31 73 PRO A N 1
ATOM 544 C CA . PRO A 1 73 ? -9.542 -0.592 10.463 1.00 92.31 73 PRO A CA 1
ATOM 545 C C . PRO A 1 73 ? -9.139 -0.065 9.082 1.00 92.31 73 PRO A C 1
ATOM 547 O O . PRO A 1 73 ? -9.526 -0.621 8.054 1.00 92.31 73 PRO A O 1
ATOM 550 N N . THR A 1 74 ? -8.337 1.000 9.061 1.00 94.25 74 THR A N 1
ATOM 551 C CA . THR A 1 74 ? -7.916 1.678 7.829 1.00 94.25 74 THR A CA 1
ATOM 552 C C . THR A 1 74 ? -6.421 1.497 7.584 1.00 94.25 74 THR A C 1
ATOM 554 O O . THR A 1 74 ? -5.609 1.642 8.500 1.00 94.25 74 THR A O 1
ATOM 557 N N . ALA A 1 75 ? -6.055 1.216 6.335 1.00 95.88 75 ALA A N 1
ATOM 558 C CA . ALA A 1 75 ? -4.678 1.111 5.878 1.00 95.88 75 ALA A CA 1
ATOM 559 C C . ALA A 1 75 ? -4.408 2.034 4.686 1.00 95.88 75 ALA A C 1
ATOM 561 O O . ALA A 1 75 ? -5.248 2.180 3.794 1.00 95.88 75 ALA A O 1
ATOM 562 N N . GLY A 1 76 ? -3.210 2.615 4.654 1.00 97.06 76 GLY A N 1
ATOM 563 C CA . GLY A 1 76 ? -2.729 3.392 3.516 1.00 97.06 76 GLY A CA 1
ATOM 564 C C . GLY A 1 76 ? -1.804 2.585 2.619 1.00 97.06 76 GLY A C 1
ATOM 565 O O . GLY A 1 76 ? -0.915 1.885 3.107 1.00 97.06 76 GLY A O 1
ATOM 566 N N . ILE A 1 77 ? -1.970 2.726 1.307 1.00 97.12 77 ILE A N 1
ATOM 567 C CA . ILE A 1 77 ? -1.069 2.149 0.306 1.00 97.12 77 ILE A CA 1
ATOM 568 C C . ILE A 1 77 ? -0.516 3.264 -0.575 1.00 97.12 77 ILE A C 1
ATOM 570 O O . ILE A 1 77 ? -1.265 4.046 -1.149 1.00 97.12 77 ILE A O 1
ATOM 574 N N . ILE A 1 78 ? 0.801 3.344 -0.715 1.00 96.88 78 ILE A N 1
ATOM 575 C CA . ILE A 1 78 ? 1.434 4.315 -1.610 1.00 96.88 78 ILE A CA 1
ATOM 576 C C . ILE A 1 78 ? 2.069 3.549 -2.760 1.00 96.88 78 ILE A C 1
ATOM 578 O O . ILE A 1 78 ? 2.931 2.700 -2.538 1.00 96.88 78 ILE A O 1
ATOM 582 N N . LEU A 1 79 ? 1.656 3.860 -3.984 1.00 94.56 79 LEU A N 1
ATOM 583 C CA . LEU A 1 79 ? 2.202 3.295 -5.209 1.00 94.56 79 LEU A CA 1
ATOM 584 C C . LEU A 1 79 ? 3.112 4.320 -5.882 1.00 94.56 79 LEU A C 1
ATOM 586 O O . LEU A 1 79 ? 2.744 5.485 -6.037 1.00 94.56 79 LEU A O 1
ATOM 590 N N . SER A 1 80 ? 4.305 3.891 -6.288 1.00 93.94 80 SER A N 1
ATOM 591 C CA . SER A 1 80 ? 5.274 4.749 -6.971 1.00 93.94 80 SER A CA 1
ATOM 592 C C . SER A 1 80 ? 5.929 4.043 -8.153 1.00 93.94 80 SER A C 1
ATOM 594 O O . SER A 1 80 ? 6.330 2.888 -8.015 1.00 93.94 80 SER A O 1
ATOM 596 N N . SER A 1 81 ? 6.106 4.758 -9.271 1.00 92.06 81 SER A N 1
ATOM 597 C CA . SER A 1 81 ? 6.863 4.284 -10.444 1.00 92.06 81 SER A CA 1
ATOM 598 C C . SER A 1 81 ? 8.383 4.348 -10.285 1.00 92.06 81 SER A C 1
ATOM 600 O O . SER A 1 81 ? 9.094 3.493 -10.810 1.00 92.06 81 SER A O 1
ATOM 602 N N . SER A 1 82 ? 8.894 5.309 -9.510 1.00 92.12 82 SER A N 1
ATOM 603 C CA . SER A 1 82 ? 10.330 5.481 -9.234 1.00 92.12 82 SER A CA 1
ATOM 604 C C . SER A 1 82 ? 10.792 4.815 -7.929 1.00 92.12 82 SER A C 1
ATOM 606 O O . SER A 1 82 ? 11.989 4.765 -7.631 1.00 92.12 82 SER A O 1
ATOM 608 N N . GLY A 1 83 ? 9.855 4.291 -7.134 1.00 94.06 83 GLY A N 1
ATOM 609 C CA . GLY A 1 83 ? 10.120 3.678 -5.837 1.00 94.06 83 GLY A CA 1
ATOM 610 C C . GLY A 1 83 ? 10.400 4.701 -4.729 1.00 94.06 83 GLY A C 1
ATOM 611 O O . GLY A 1 83 ? 10.131 5.896 -4.846 1.00 94.06 83 GLY A O 1
ATOM 612 N N . PHE A 1 84 ? 10.947 4.229 -3.607 1.00 96.19 84 PHE A N 1
ATOM 613 C CA . PHE A 1 84 ? 11.040 5.008 -2.366 1.00 96.19 84 PHE A CA 1
ATOM 614 C C . PHE A 1 84 ? 12.484 5.226 -1.920 1.00 96.19 84 PHE A C 1
ATOM 616 O O . PHE A 1 84 ? 13.334 4.335 -1.990 1.00 96.19 84 PHE A O 1
ATOM 623 N N . SER A 1 85 ? 12.773 6.432 -1.435 1.00 96.94 85 SER A N 1
ATOM 624 C CA . SER A 1 85 ? 14.056 6.750 -0.809 1.00 96.94 85 SER A CA 1
ATOM 625 C C . SER A 1 85 ? 14.215 5.995 0.515 1.00 96.94 85 SER A C 1
ATOM 627 O O . SER A 1 85 ? 13.232 5.630 1.163 1.00 96.94 85 SER A O 1
ATOM 629 N N . LYS A 1 86 ? 15.461 5.820 0.978 1.00 97.50 86 LYS A N 1
ATOM 630 C CA . LYS A 1 86 ? 15.741 5.210 2.291 1.00 97.50 86 LYS A CA 1
ATOM 631 C C . LYS A 1 86 ? 14.983 5.917 3.420 1.00 97.50 86 LYS A C 1
ATOM 633 O O . LYS A 1 86 ? 14.412 5.255 4.276 1.00 97.50 86 LYS A O 1
ATOM 638 N N . GLN A 1 87 ? 14.943 7.250 3.394 1.00 98.06 87 GLN A N 1
ATOM 639 C CA . GLN A 1 87 ? 14.245 8.044 4.408 1.00 98.06 87 GLN A CA 1
ATOM 640 C C . GLN A 1 87 ? 12.726 7.835 4.373 1.00 98.06 87 GLN A C 1
ATOM 642 O O . GLN A 1 87 ? 12.100 7.774 5.425 1.00 98.06 87 GLN A O 1
ATOM 647 N N . ALA A 1 88 ? 12.131 7.659 3.187 1.00 97.81 88 ALA A N 1
ATOM 648 C CA . ALA A 1 88 ? 10.713 7.319 3.072 1.00 97.81 88 ALA A CA 1
ATOM 649 C C . ALA A 1 88 ? 10.405 5.937 3.663 1.00 97.81 88 ALA A C 1
ATOM 651 O O . ALA A 1 88 ? 9.463 5.799 4.437 1.00 97.81 88 ALA A O 1
ATOM 652 N N . LEU A 1 89 ? 11.227 4.927 3.362 1.00 97.81 89 LEU A N 1
ATOM 653 C CA . LEU A 1 89 ? 11.041 3.584 3.918 1.00 97.81 89 LEU A CA 1
ATOM 654 C C . LEU A 1 89 ? 11.240 3.552 5.439 1.00 97.81 89 LEU A C 1
ATOM 656 O O . LEU A 1 89 ? 10.500 2.854 6.125 1.00 97.81 89 LEU A O 1
ATOM 660 N N . LEU A 1 90 ? 12.196 4.321 5.974 1.00 97.94 90 LEU A N 1
ATOM 661 C CA . LEU A 1 90 ? 12.376 4.462 7.421 1.00 97.94 90 LEU A CA 1
ATOM 662 C C . LEU A 1 90 ? 11.152 5.113 8.078 1.00 97.94 90 LEU A C 1
ATOM 664 O O . LEU A 1 90 ? 10.629 4.534 9.025 1.00 97.94 90 LEU A O 1
ATOM 668 N N . GLN A 1 91 ? 10.652 6.231 7.533 1.00 97.81 91 GLN A N 1
ATOM 669 C CA . GLN A 1 91 ? 9.438 6.899 8.027 1.00 97.81 91 GLN A CA 1
ATOM 670 C C . GLN A 1 91 ? 8.228 5.953 8.004 1.00 97.81 91 GLN A C 1
ATOM 672 O O . GLN A 1 91 ? 7.507 5.858 8.991 1.00 97.81 91 GLN A O 1
ATOM 677 N N . MET A 1 92 ? 8.024 5.218 6.905 1.00 96.94 92 MET A N 1
ATOM 678 C CA . MET A 1 92 ? 6.913 4.268 6.775 1.00 96.94 92 MET A CA 1
ATOM 679 C C . MET A 1 92 ? 7.014 3.152 7.818 1.00 96.94 92 MET A C 1
ATOM 681 O O . MET A 1 92 ? 6.031 2.848 8.496 1.00 96.94 92 MET A O 1
ATOM 685 N N . ARG A 1 93 ? 8.214 2.588 8.013 1.00 96.50 93 ARG A N 1
ATOM 686 C CA . ARG A 1 93 ? 8.447 1.539 9.014 1.00 96.50 93 ARG A CA 1
ATOM 687 C C . ARG A 1 93 ? 8.223 2.021 10.445 1.00 96.50 93 ARG A C 1
ATOM 689 O O . ARG A 1 93 ? 7.745 1.229 11.252 1.00 96.50 93 ARG A O 1
ATOM 696 N N . SER A 1 94 ? 8.568 3.272 10.754 1.00 96.62 94 SER A N 1
ATOM 697 C CA . SER A 1 94 ? 8.363 3.876 12.077 1.00 96.62 94 SER A CA 1
ATOM 698 C C . SER A 1 94 ? 6.963 4.454 12.289 1.00 96.62 94 SER A C 1
ATOM 700 O O . SER A 1 94 ? 6.660 4.907 13.389 1.00 96.62 94 SER A O 1
ATOM 702 N N . SER A 1 95 ? 6.130 4.487 11.249 1.00 96.69 95 SER A N 1
ATOM 703 C CA . SER A 1 95 ? 4.811 5.106 11.310 1.00 96.69 95 SER A CA 1
ATOM 704 C C . SER A 1 95 ? 3.893 4.423 12.327 1.00 96.69 95 SER A C 1
ATOM 706 O O . SER A 1 95 ? 3.889 3.198 12.473 1.00 96.69 95 SER A O 1
ATOM 708 N N . GLY A 1 96 ? 3.079 5.230 13.012 1.00 95.25 96 GLY A N 1
ATOM 709 C CA . GLY A 1 96 ? 2.086 4.760 13.978 1.00 95.25 96 GLY A CA 1
ATOM 710 C C . GLY A 1 96 ? 0.817 4.176 13.349 1.00 95.25 96 GLY A C 1
ATOM 711 O O . GLY A 1 96 ? 0.027 3.559 14.063 1.00 95.25 96 GLY A O 1
ATOM 712 N N . VAL A 1 97 ? 0.627 4.338 12.036 1.00 95.62 97 VAL A N 1
ATOM 713 C CA . VAL A 1 97 ? -0.549 3.870 11.284 1.00 95.62 97 VAL A CA 1
AT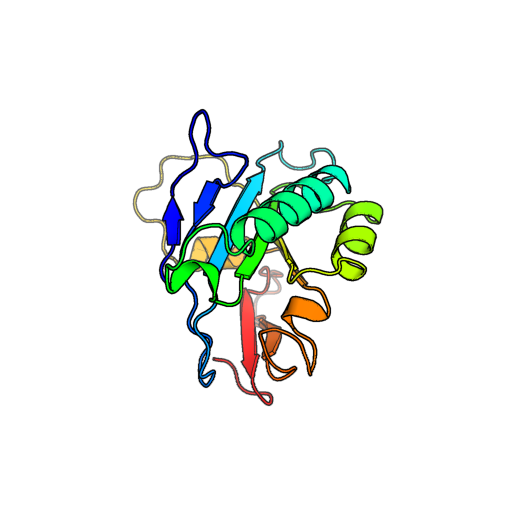OM 714 C C . VAL A 1 97 ? -0.185 2.745 10.315 1.00 95.62 97 VAL A C 1
ATOM 716 O O . VAL A 1 97 ? 0.978 2.581 9.954 1.00 95.62 97 VAL A O 1
ATOM 719 N N . ALA A 1 98 ? -1.162 1.936 9.901 1.00 96.56 98 ALA A N 1
ATOM 720 C CA . ALA A 1 98 ? -0.931 0.805 9.005 1.00 96.56 98 ALA A CA 1
ATOM 721 C C . ALA A 1 98 ? -0.631 1.280 7.575 1.00 96.56 98 ALA A C 1
ATOM 723 O O . ALA A 1 98 ? -1.503 1.829 6.901 1.00 96.56 98 ALA A O 1
ATOM 724 N N . LEU A 1 99 ? 0.602 1.053 7.112 1.00 97.50 99 LEU A N 1
ATOM 725 C CA . LEU A 1 99 ? 1.070 1.513 5.804 1.00 97.50 99 LEU A CA 1
ATOM 726 C C . LEU A 1 99 ? 1.762 0.413 5.006 1.00 97.50 99 LEU A C 1
ATOM 728 O O . LEU A 1 99 ? 2.544 -0.370 5.552 1.00 97.50 99 LEU A O 1
ATOM 732 N N . ALA A 1 100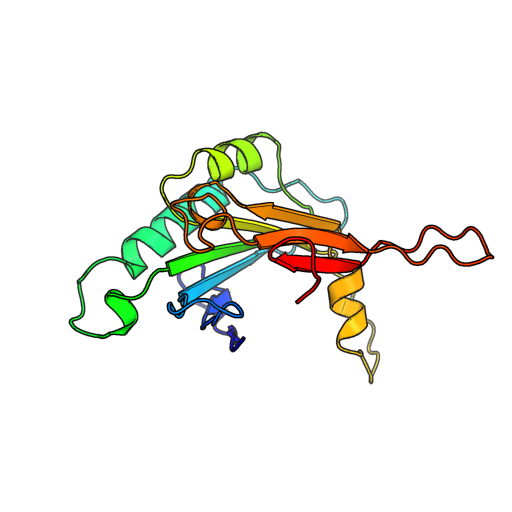 ? 1.535 0.446 3.694 1.00 97.06 100 ALA A N 1
ATOM 733 C CA . ALA A 1 100 ? 2.299 -0.282 2.694 1.00 97.06 100 ALA A CA 1
ATOM 734 C C . ALA A 1 100 ? 2.795 0.661 1.584 1.00 97.06 100 ALA A C 1
ATOM 736 O O . ALA A 1 100 ? 2.126 1.614 1.189 1.00 97.06 100 ALA A O 1
ATOM 737 N N . ALA A 1 101 ? 3.987 0.381 1.075 1.00 97.12 101 ALA A N 1
ATOM 738 C CA . ALA A 1 101 ? 4.640 1.081 -0.016 1.00 97.12 101 ALA A CA 1
ATOM 739 C C . ALA A 1 101 ? 4.944 0.072 -1.128 1.00 97.12 101 ALA A C 1
ATOM 741 O O . ALA A 1 101 ? 5.572 -0.960 -0.879 1.00 97.12 101 ALA A O 1
ATOM 742 N N . MET A 1 102 ? 4.493 0.368 -2.344 1.00 95.25 102 MET A N 1
ATOM 743 C CA . MET A 1 102 ? 4.621 -0.502 -3.508 1.00 95.25 102 MET A CA 1
ATOM 744 C C . MET A 1 102 ? 5.364 0.223 -4.625 1.00 95.25 102 MET A C 1
ATOM 746 O O . MET A 1 102 ? 4.962 1.304 -5.061 1.00 95.25 102 MET A O 1
ATOM 750 N N . HIS A 1 103 ? 6.458 -0.370 -5.094 1.00 93.75 103 HIS A N 1
ATOM 751 C CA . HIS A 1 103 ? 7.138 0.079 -6.305 1.00 93.75 103 HIS A CA 1
ATOM 752 C C . HIS A 1 103 ? 6.589 -0.721 -7.480 1.00 93.75 103 HIS A C 1
ATOM 754 O O . HIS A 1 103 ? 6.782 -1.935 -7.542 1.00 93.75 103 HIS A O 1
ATOM 760 N N . VAL A 1 104 ? 5.892 -0.041 -8.387 1.00 90.56 104 VAL A N 1
ATOM 761 C CA . VAL A 1 104 ? 5.281 -0.641 -9.576 1.00 90.56 104 VAL A CA 1
ATOM 762 C C . VAL A 1 104 ? 5.738 0.142 -10.793 1.00 90.56 104 VAL A C 1
ATOM 764 O O . VAL A 1 104 ? 5.527 1.348 -10.836 1.00 90.56 104 VAL A O 1
ATOM 767 N N . LEU A 1 105 ? 6.354 -0.514 -11.773 1.00 87.25 105 LEU A N 1
ATOM 768 C CA . LEU A 1 105 ? 6.818 0.168 -12.982 1.00 87.25 105 LEU A CA 1
ATOM 769 C C . LEU A 1 105 ? 5.623 0.674 -13.803 1.00 87.25 105 LEU A C 1
ATOM 771 O O . LEU A 1 105 ? 4.696 -0.081 -14.111 1.00 87.25 105 LEU A O 1
ATOM 775 N N . ALA A 1 106 ? 5.650 1.960 -14.151 1.00 75.44 106 ALA A N 1
ATOM 776 C CA . ALA A 1 106 ? 4.731 2.523 -15.130 1.00 75.44 106 ALA A CA 1
ATOM 777 C C . ALA A 1 106 ? 5.263 2.168 -16.519 1.00 75.44 106 ALA A C 1
ATOM 779 O O . ALA A 1 106 ? 6.444 2.351 -16.757 1.00 75.44 106 ALA A O 1
ATOM 780 N N . LEU A 1 107 ? 4.414 1.657 -17.411 1.00 67.12 107 LEU A N 1
ATOM 781 C CA . LEU A 1 107 ? 4.761 1.541 -18.828 1.00 67.12 107 LEU A CA 1
ATOM 782 C C . LEU A 1 107 ? 4.130 2.710 -19.588 1.00 67.12 107 LEU A C 1
ATOM 784 O O . LEU A 1 107 ? 3.009 3.105 -19.231 1.00 67.12 107 LEU A O 1
ATOM 788 N N . PRO A 1 108 ? 4.773 3.212 -20.659 1.00 58.34 108 PRO A N 1
ATOM 789 C CA . PRO A 1 108 ? 4.114 4.114 -21.587 1.00 58.34 108 PRO A CA 1
ATOM 790 C C . PRO A 1 108 ? 2.812 3.478 -22.091 1.00 58.34 108 PRO A C 1
ATOM 792 O O . PRO A 1 108 ? 2.724 2.262 -22.297 1.00 58.34 108 PRO A O 1
ATOM 795 N N . GLN A 1 109 ? 1.769 4.295 -22.238 1.00 51.88 109 GLN A N 1
ATOM 796 C CA . GLN A 1 109 ? 0.499 3.881 -22.832 1.00 51.88 109 GLN A CA 1
ATOM 797 C C . GLN A 1 109 ? 0.697 3.653 -24.334 1.00 51.88 109 GLN A C 1
ATOM 799 O O . GLN A 1 109 ? 0.260 4.450 -25.151 1.00 51.88 109 GLN A O 1
ATOM 804 N N . VAL A 1 110 ? 1.401 2.590 -24.714 1.00 52.91 110 VAL A N 1
ATOM 805 C CA . VAL A 1 110 ? 1.264 2.063 -26.069 1.00 52.91 110 VAL A CA 1
ATOM 806 C C . VAL A 1 110 ? -0.110 1.403 -26.109 1.00 52.91 110 VAL A C 1
ATOM 808 O O . VAL A 1 110 ? -0.422 0.589 -25.232 1.00 52.91 110 VAL A O 1
ATOM 811 N N . GLU A 1 111 ? -0.946 1.841 -27.049 1.00 48.75 111 GLU A N 1
ATOM 812 C CA . GLU A 1 111 ? -2.270 1.290 -27.333 1.00 48.75 111 GLU A CA 1
ATOM 813 C C . GLU A 1 111 ? -2.133 -0.213 -27.581 1.00 48.75 111 GLU A C 1
ATOM 815 O O . GLU A 1 111 ? -1.732 -0.652 -28.654 1.00 48.75 111 GLU A O 1
ATOM 820 N N . VAL A 1 112 ? -2.394 -1.015 -26.555 1.00 50.94 112 VAL A N 1
ATOM 821 C CA . VAL A 1 112 ? -2.478 -2.463 -26.696 1.00 50.94 112 VAL A CA 1
ATOM 822 C C . VAL A 1 112 ? -3.793 -2.872 -26.065 1.00 50.94 112 VAL A C 1
ATOM 824 O O . VAL A 1 112 ? -3.923 -3.011 -24.845 1.00 50.94 112 VAL A O 1
ATOM 827 N N . GLU A 1 113 ? -4.793 -2.960 -26.935 1.00 50.47 113 GLU A N 1
ATOM 828 C CA . GLU A 1 113 ? -6.025 -3.704 -26.719 1.00 50.47 113 GLU A CA 1
ATOM 829 C C . GLU A 1 113 ? -5.627 -5.117 -26.246 1.00 50.47 113 GLU A C 1
ATOM 831 O O . GLU A 1 113 ? -4.831 -5.774 -26.911 1.00 50.47 113 GLU A O 1
ATOM 836 N N . ASN A 1 114 ? -6.136 -5.569 -25.093 1.00 54.38 114 ASN A N 1
ATOM 837 C CA . ASN A 1 114 ? -5.811 -6.839 -24.401 1.00 54.38 114 ASN A CA 1
ATOM 838 C C . ASN A 1 114 ? -4.621 -6.814 -23.417 1.00 54.38 114 ASN A C 1
ATOM 840 O O . ASN A 1 114 ? -3.690 -7.605 -23.533 1.00 54.38 114 ASN A O 1
ATOM 844 N N . ARG A 1 115 ? -4.673 -5.970 -22.377 1.00 56.84 115 ARG A N 1
ATOM 845 C CA . ARG A 1 115 ? -3.860 -6.203 -21.166 1.00 56.84 115 ARG A CA 1
ATOM 846 C C . ARG A 1 115 ? -4.518 -7.279 -20.306 1.00 56.84 115 ARG A C 1
ATOM 848 O O . ARG A 1 115 ? -5.615 -7.051 -19.796 1.00 56.84 115 ARG A O 1
ATOM 855 N N . GLU A 1 116 ? -3.848 -8.410 -20.110 1.00 59.94 116 GLU A N 1
ATOM 856 C CA . GLU A 1 116 ? -4.257 -9.387 -19.099 1.00 59.94 116 GLU A CA 1
ATOM 857 C C . GLU A 1 116 ? -3.907 -8.876 -17.690 1.00 59.94 116 GLU A C 1
ATOM 859 O O . GLU A 1 116 ? -2.945 -8.132 -17.485 1.00 59.94 116 GLU A O 1
ATOM 864 N N . GLU A 1 117 ? -4.686 -9.283 -16.684 1.00 56.97 117 GLU A N 1
ATOM 865 C CA . GLU A 1 117 ? -4.499 -8.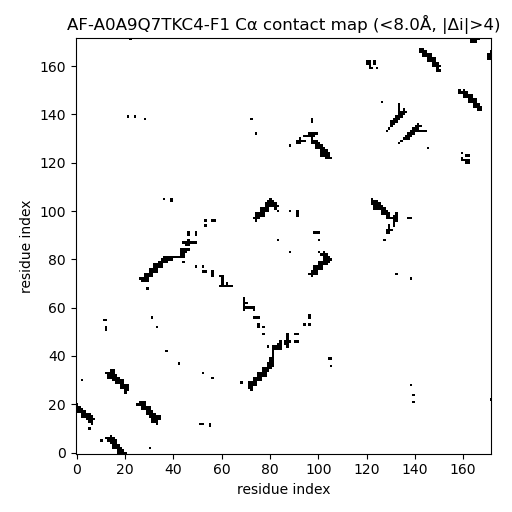878 -15.280 1.00 56.97 117 GLU A CA 1
ATOM 866 C C . GLU A 1 117 ? -3.104 -9.277 -14.736 1.00 56.97 117 GLU A C 1
ATOM 868 O O . GLU A 1 117 ? -2.548 -8.604 -13.862 1.00 56.97 117 GLU A O 1
ATOM 873 N N . GLY A 1 118 ? -2.494 -10.321 -15.318 1.00 57.72 118 GLY A N 1
ATOM 874 C CA . GLY A 1 118 ? -1.140 -10.793 -15.013 1.00 57.72 118 GLY A CA 1
ATOM 875 C C . GLY A 1 118 ? -0.036 -9.771 -15.304 1.00 57.72 118 GLY A C 1
ATOM 876 O O . GLY A 1 118 ? 0.880 -9.625 -14.491 1.00 57.72 118 GLY A O 1
ATOM 877 N N . ASP A 1 119 ? -0.165 -8.979 -16.373 1.00 65.75 119 ASP A N 1
ATOM 878 C CA . ASP A 1 119 ? 0.876 -8.034 -16.798 1.00 65.75 119 ASP A CA 1
ATOM 879 C C . ASP A 1 119 ? 1.149 -6.955 -15.745 1.00 65.75 119 ASP A C 1
ATOM 881 O O . ASP A 1 119 ? 2.246 -6.404 -15.666 1.00 65.75 119 ASP A O 1
ATOM 885 N N . LEU A 1 120 ? 0.134 -6.566 -14.967 1.00 66.31 120 LEU A N 1
ATOM 886 C CA . LEU A 1 120 ? 0.263 -5.532 -13.935 1.00 66.31 120 LEU A CA 1
ATOM 887 C C . LEU A 1 120 ? 1.000 -6.053 -12.699 1.00 66.31 120 LEU A C 1
ATOM 889 O O . LEU A 1 120 ? 1.777 -5.319 -12.088 1.00 66.31 120 LEU A O 1
ATOM 893 N N . VAL A 1 121 ? 0.779 -7.319 -12.344 1.00 73.56 121 VAL A N 1
ATOM 894 C CA . V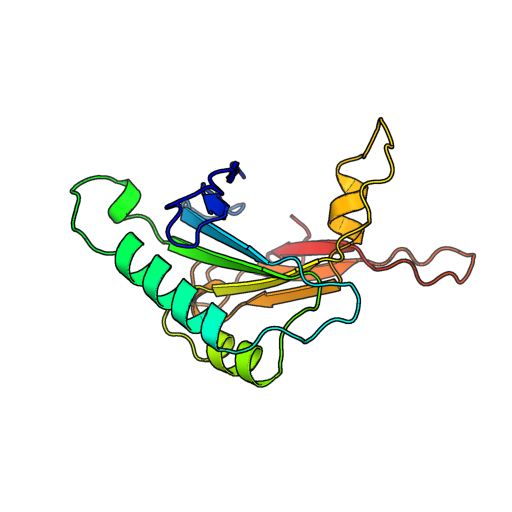AL A 1 121 ? 1.418 -7.964 -11.192 1.00 73.56 121 VAL A CA 1
ATOM 895 C C . VAL A 1 121 ? 2.910 -8.176 -11.448 1.00 73.56 121 VAL A C 1
ATOM 897 O O . VAL A 1 121 ? 3.724 -7.952 -10.552 1.00 73.56 121 VAL A O 1
ATOM 900 N N . GLU A 1 122 ? 3.286 -8.515 -12.681 1.00 75.00 122 GLU A N 1
ATOM 901 C CA . GLU A 1 122 ? 4.687 -8.668 -13.096 1.00 75.00 122 GLU A CA 1
ATOM 902 C C . GLU A 1 122 ? 5.488 -7.358 -13.045 1.00 75.00 122 GLU A C 1
ATOM 904 O O . GLU A 1 122 ? 6.713 -7.377 -12.945 1.00 75.00 122 GLU A O 1
ATOM 909 N N . ARG A 1 123 ? 4.807 -6.205 -13.029 1.00 82.50 123 ARG A N 1
ATOM 910 C CA . ARG A 1 123 ? 5.433 -4.880 -12.887 1.00 82.50 123 ARG A CA 1
ATOM 911 C C . ARG A 1 123 ? 5.739 -4.496 -11.442 1.00 82.50 123 ARG A C 1
ATOM 913 O O . ARG A 1 123 ? 6.336 -3.441 -11.206 1.00 82.50 123 ARG A O 1
ATOM 920 N N . CYS A 1 124 ? 5.312 -5.292 -10.463 1.00 89.25 124 CYS A N 1
ATOM 921 C CA . CYS A 1 124 ? 5.569 -5.008 -9.060 1.00 89.25 124 CYS A CA 1
ATOM 922 C C . CYS A 1 124 ? 6.999 -5.409 -8.674 1.00 89.25 124 CYS A C 1
ATOM 924 O O . CYS A 1 124 ? 7.339 -6.583 -8.526 1.00 89.25 124 CYS A O 1
ATOM 926 N N . VAL A 1 125 ? 7.832 -4.396 -8.454 1.00 91.25 125 VAL A N 1
ATOM 927 C CA . VAL A 1 125 ? 9.248 -4.553 -8.111 1.00 91.25 125 VAL A CA 1
ATOM 928 C C . VAL A 1 125 ? 9.421 -4.853 -6.627 1.00 91.25 125 VAL A C 1
ATOM 930 O O . VAL A 1 125 ? 10.261 -5.664 -6.244 1.00 91.25 125 VAL A O 1
ATOM 933 N N . SER A 1 126 ? 8.659 -4.169 -5.770 1.00 92.12 126 SER A N 1
ATOM 934 C CA . SER A 1 126 ? 8.738 -4.368 -4.323 1.00 92.12 126 SER A CA 1
ATOM 935 C C . SER A 1 126 ? 7.457 -3.963 -3.605 1.00 92.12 126 SER A C 1
ATOM 937 O O . SER A 1 126 ? 6.744 -3.053 -4.028 1.00 92.12 126 SER A O 1
ATOM 939 N N . ILE A 1 127 ? 7.211 -4.632 -2.481 1.00 94.50 127 ILE A N 1
ATOM 940 C CA . ILE A 1 127 ? 6.148 -4.349 -1.520 1.00 94.50 127 ILE A CA 1
ATOM 941 C C . ILE A 1 127 ? 6.822 -4.320 -0.157 1.00 94.50 127 ILE A C 1
ATOM 943 O O . ILE A 1 127 ? 7.497 -5.274 0.230 1.00 94.50 127 ILE A O 1
ATOM 947 N N . VAL A 1 128 ? 6.655 -3.223 0.569 1.00 94.88 128 VAL A N 1
ATOM 948 C CA . VAL A 1 128 ? 7.124 -3.104 1.947 1.00 94.88 128 VAL A CA 1
ATOM 949 C C . VAL A 1 128 ? 5.983 -2.568 2.784 1.00 94.88 128 VAL A C 1
ATOM 951 O O . VAL A 1 128 ? 5.396 -1.549 2.441 1.00 94.88 128 VAL A O 1
ATOM 954 N N . TRP A 1 129 ? 5.693 -3.215 3.903 1.00 96.00 129 TRP A N 1
ATOM 955 C CA . TRP A 1 129 ? 4.716 -2.733 4.870 1.00 96.00 129 TRP A CA 1
ATOM 956 C C . TRP A 1 129 ? 5.322 -2.647 6.266 1.00 96.00 129 TRP A C 1
ATOM 958 O O . TRP A 1 129 ? 6.355 -3.260 6.554 1.00 96.00 129 TRP A O 1
ATOM 968 N N . ASN A 1 130 ? 4.697 -1.863 7.138 1.00 96.81 130 ASN A N 1
ATOM 969 C CA . ASN A 1 130 ? 5.155 -1.701 8.513 1.00 96.81 130 ASN A CA 1
ATOM 970 C C . ASN A 1 130 ? 4.497 -2.697 9.481 1.00 96.81 130 ASN A C 1
ATOM 972 O O . ASN A 1 130 ? 3.633 -3.496 9.116 1.00 96.81 130 ASN A O 1
ATOM 976 N N . ILE A 1 131 ? 4.914 -2.640 10.749 1.00 96.12 131 ILE A N 1
ATOM 977 C CA . ILE A 1 131 ? 4.423 -3.544 11.797 1.00 96.12 131 ILE A CA 1
ATOM 978 C C . ILE A 1 131 ? 2.936 -3.337 12.118 1.00 96.12 131 ILE A C 1
ATOM 980 O O . ILE A 1 131 ? 2.264 -4.277 12.525 1.00 96.12 131 ILE A O 1
ATOM 984 N N . LYS A 1 132 ? 2.401 -2.129 11.906 1.00 96.19 132 LYS A N 1
ATOM 985 C CA . LYS A 1 132 ? 0.974 -1.837 12.100 1.00 96.19 132 LYS A CA 1
ATOM 986 C C . LYS A 1 132 ? 0.107 -2.461 11.012 1.00 96.19 132 LYS A C 1
ATOM 988 O O . LYS A 1 132 ? -1.046 -2.786 11.267 1.00 96.19 132 LYS A O 1
ATOM 993 N N . PHE A 1 133 ? 0.672 -2.679 9.830 1.00 95.31 133 PHE A N 1
ATOM 994 C CA . PHE A 1 133 ? 0.017 -3.409 8.756 1.00 95.31 133 PHE A CA 1
ATOM 995 C C . PHE A 1 133 ? 0.155 -4.927 8.950 1.00 95.31 133 PHE A C 1
ATOM 997 O O . PHE A 1 133 ? -0.845 -5.617 9.107 1.00 95.31 133 PHE A O 1
ATOM 1004 N N . GLY A 1 134 ? 1.387 -5.448 8.974 1.00 92.88 134 GLY A N 1
ATOM 1005 C CA . GLY A 1 134 ? 1.655 -6.890 8.885 1.00 92.88 134 GLY A CA 1
ATOM 1006 C C . GLY A 1 134 ? 2.143 -7.580 10.161 1.00 92.88 134 GLY A C 1
ATOM 1007 O O . GLY A 1 134 ? 2.378 -8.779 10.126 1.00 92.88 134 GLY A O 1
ATOM 1008 N N . GLY A 1 135 ? 2.363 -6.865 11.266 1.00 92.19 135 GLY A N 1
ATOM 1009 C CA . GLY A 1 135 ? 2.865 -7.457 12.514 1.00 92.19 135 GLY A CA 1
ATOM 1010 C C . GLY A 1 135 ? 1.811 -8.270 13.269 1.00 92.19 135 GLY A C 1
ATOM 1011 O O . GLY A 1 135 ? 0.627 -8.183 12.962 1.00 92.19 135 GLY A O 1
ATOM 1012 N N . ALA A 1 136 ? 2.234 -9.006 14.305 1.00 91.44 136 ALA A N 1
ATOM 1013 C CA . ALA A 1 136 ? 1.359 -9.857 15.130 1.00 91.44 136 ALA A CA 1
ATOM 1014 C C . ALA A 1 136 ? 0.147 -9.117 15.731 1.00 91.44 136 ALA A C 1
ATOM 1016 O O . ALA A 1 136 ? -0.924 -9.692 15.864 1.00 91.44 136 ALA A O 1
ATOM 1017 N N . TYR A 1 137 ? 0.309 -7.829 16.041 1.00 91.44 137 TYR A N 1
ATOM 1018 C CA . TYR A 1 137 ? -0.756 -6.941 16.530 1.00 91.44 137 TYR A CA 1
ATOM 1019 C C . TYR A 1 137 ? -1.168 -5.886 15.487 1.00 91.44 137 TYR A C 1
ATOM 1021 O O . TYR A 1 137 ? -1.688 -4.826 15.834 1.00 91.44 137 TYR A O 1
ATOM 1029 N N . GLY A 1 138 ? -0.823 -6.119 14.221 1.00 92.38 138 GLY A N 1
ATOM 1030 C CA . GLY A 1 138 ? -1.216 -5.296 13.084 1.00 92.38 138 GLY A CA 1
ATOM 1031 C C . GLY A 1 138 ? -2.492 -5.809 12.423 1.00 92.38 138 GLY A C 1
ATOM 1032 O O . GLY A 1 138 ? -3.089 -6.787 12.865 1.00 92.38 138 GLY A O 1
ATOM 1033 N N . LEU A 1 139 ? -2.885 -5.169 11.323 1.00 92.38 139 LEU A N 1
ATOM 1034 C CA . LEU A 1 139 ? -4.113 -5.505 10.593 1.00 92.38 139 LEU A CA 1
ATOM 1035 C C . LEU A 1 139 ? -4.156 -6.938 10.050 1.00 92.38 139 LEU A C 1
ATOM 1037 O O . LEU A 1 139 ? -5.238 -7.497 9.901 1.00 92.38 139 LEU A O 1
ATOM 1041 N N . LEU A 1 140 ? -2.996 -7.520 9.737 1.00 91.25 140 LEU A N 1
ATOM 1042 C CA . LEU A 1 140 ? -2.879 -8.888 9.222 1.00 91.25 140 LEU A CA 1
ATOM 1043 C C . LEU A 1 140 ? -2.453 -9.915 10.280 1.00 91.25 140 LEU A C 1
ATOM 1045 O O . LEU A 1 140 ? -2.118 -11.044 9.920 1.00 91.25 140 LEU A O 1
ATOM 1049 N N . GLU A 1 141 ? -2.430 -9.529 11.560 1.00 90.50 141 GLU A N 1
ATOM 1050 C CA . GLU A 1 141 ? -2.202 -10.431 12.705 1.00 90.50 141 GLU A CA 1
ATOM 1051 C C . GLU A 1 141 ? -0.900 -11.257 12.614 1.00 90.50 141 GLU A C 1
ATOM 1053 O O . GLU A 1 141 ? -0.788 -12.347 13.170 1.00 90.50 141 GLU A O 1
ATOM 1058 N N . GLY A 1 142 ? 0.107 -10.780 11.874 1.00 87.50 142 GLY A N 1
ATOM 1059 C CA . GLY A 1 142 ? 1.373 -11.494 11.670 1.00 87.50 142 GLY A CA 1
ATOM 1060 C C . GLY A 1 142 ? 1.266 -12.747 10.801 1.00 87.50 142 GLY A C 1
ATOM 1061 O O . GLY A 1 142 ? 2.264 -13.432 10.604 1.00 87.50 142 GLY A O 1
ATOM 1062 N N . GLY A 1 143 ? 0.077 -13.064 10.286 1.00 85.62 143 GLY A N 1
ATOM 1063 C CA . GLY A 1 143 ? -0.174 -14.309 9.570 1.00 85.62 143 GLY A CA 1
ATOM 1064 C C . GLY A 1 143 ? 0.176 -14.260 8.088 1.00 85.62 143 GLY A C 1
ATOM 1065 O O . GLY A 1 143 ? 0.209 -15.317 7.463 1.00 85.62 143 GLY A O 1
ATOM 1066 N N . MET A 1 144 ? 0.404 -13.070 7.520 1.00 90.12 144 MET A N 1
ATOM 1067 C CA . MET A 1 144 ? 0.566 -12.871 6.079 1.00 90.12 144 MET A CA 1
ATOM 1068 C C . MET A 1 144 ? 1.931 -12.304 5.692 1.00 90.12 144 MET A C 1
ATOM 1070 O O . MET A 1 144 ? 2.445 -11.383 6.323 1.00 90.12 144 MET A O 1
ATOM 1074 N N . GLU A 1 145 ? 2.479 -12.809 4.589 1.00 90.50 145 GLU A N 1
ATOM 1075 C CA . GLU A 1 145 ? 3.778 -12.413 4.043 1.00 90.50 145 GLU A CA 1
ATOM 1076 C C . GLU A 1 145 ? 3.704 -12.225 2.526 1.00 90.50 145 GLU A C 1
ATOM 1078 O O . GLU A 1 145 ? 3.161 -13.074 1.825 1.00 90.50 145 GLU A O 1
ATOM 1083 N N . ALA A 1 146 ? 4.289 -11.153 1.990 1.00 90.00 146 ALA A N 1
ATOM 1084 C CA . ALA A 1 146 ? 4.495 -11.016 0.549 1.00 90.00 146 ALA A CA 1
ATOM 1085 C C . ALA A 1 146 ? 5.790 -11.737 0.147 1.00 90.00 146 ALA A C 1
ATOM 1087 O O . ALA A 1 146 ? 6.864 -11.424 0.664 1.00 90.00 146 ALA A O 1
ATOM 1088 N N . ARG A 1 147 ? 5.703 -12.694 -0.781 1.00 90.69 147 ARG A N 1
ATOM 1089 C CA . ARG A 1 147 ? 6.851 -13.457 -1.296 1.00 90.69 147 ARG A CA 1
ATOM 1090 C C . ARG A 1 147 ? 6.889 -13.403 -2.819 1.00 90.69 147 ARG A C 1
ATOM 1092 O O . ARG A 1 147 ? 5.850 -13.367 -3.467 1.00 90.69 147 ARG A O 1
ATOM 1099 N N . TRP A 1 148 ? 8.090 -13.428 -3.394 1.00 90.12 148 TRP A N 1
ATOM 1100 C CA . TRP A 1 148 ? 8.266 -13.442 -4.847 1.00 90.12 148 TRP A CA 1
ATOM 1101 C C . TRP A 1 148 ? 8.355 -14.878 -5.342 1.00 90.12 148 TRP A C 1
ATOM 1103 O O . TRP A 1 148 ? 9.289 -15.600 -4.993 1.00 90.12 148 TRP A O 1
ATOM 1113 N N . VAL A 1 149 ? 7.407 -15.272 -6.187 1.00 88.12 149 VAL A N 1
ATOM 1114 C CA . VAL A 1 149 ? 7.436 -16.559 -6.880 1.00 88.12 149 VAL A CA 1
ATOM 1115 C C . VAL A 1 149 ? 8.082 -16.352 -8.243 1.00 88.12 149 VAL A C 1
ATOM 1117 O O . VAL A 1 149 ? 7.648 -15.510 -9.029 1.00 88.12 149 VAL A O 1
ATOM 1120 N N . ARG A 1 150 ? 9.136 -17.120 -8.520 1.00 82.94 150 ARG A N 1
ATOM 1121 C CA . ARG A 1 150 ? 9.856 -17.104 -9.797 1.00 82.94 150 ARG A CA 1
ATOM 1122 C C . ARG A 1 150 ? 9.669 -18.450 -10.481 1.00 82.94 150 ARG A C 1
ATOM 1124 O O . ARG A 1 150 ? 9.851 -19.483 -9.841 1.00 82.94 150 ARG A O 1
ATOM 1131 N N . SER A 1 151 ? 9.322 -18.434 -11.764 1.00 72.94 151 SER A N 1
ATOM 1132 C CA . SER A 1 151 ? 9.400 -19.636 -12.592 1.00 72.94 151 SER A CA 1
ATOM 1133 C C . SER A 1 151 ? 10.844 -19.794 -13.055 1.00 72.94 151 SER A C 1
ATOM 1135 O O . SER A 1 151 ? 11.392 -18.892 -13.687 1.00 72.94 151 SER A O 1
ATOM 1137 N N . ILE A 1 152 ? 11.485 -20.907 -12.705 1.00 69.81 152 ILE A N 1
ATOM 1138 C CA . ILE A 1 152 ? 12.806 -21.249 -13.234 1.00 69.81 152 ILE A CA 1
ATOM 1139 C C . ILE A 1 152 ? 12.555 -22.004 -14.543 1.00 69.81 152 ILE A C 1
ATOM 1141 O O . ILE A 1 152 ? 12.391 -23.221 -14.547 1.00 69.81 152 ILE A O 1
ATOM 1145 N N . GLY A 1 153 ? 12.434 -21.267 -15.648 1.00 63.66 153 GLY A N 1
ATOM 1146 C CA . GLY A 1 153 ? 12.368 -21.853 -16.988 1.00 63.66 153 GLY A CA 1
ATOM 1147 C C . GLY A 1 153 ? 13.749 -22.306 -17.475 1.00 63.66 153 GLY A C 1
ATOM 1148 O O . GLY A 1 153 ? 14.769 -21.750 -17.073 1.00 63.66 153 GLY A O 1
ATOM 1149 N N . ALA A 1 154 ? 13.788 -23.290 -18.379 1.00 58.00 154 ALA A N 1
ATOM 1150 C CA . ALA A 1 154 ? 15.025 -23.831 -18.963 1.00 58.00 154 ALA A CA 1
ATOM 1151 C C . ALA A 1 154 ? 15.798 -22.841 -19.871 1.00 58.00 154 ALA A C 1
ATOM 1153 O O . ALA A 1 154 ? 16.913 -23.138 -20.290 1.00 58.00 154 ALA A O 1
ATOM 1154 N N . GLY A 1 155 ? 15.239 -21.663 -20.166 1.00 57.88 155 GLY A N 1
ATOM 1155 C CA . GLY A 1 155 ? 15.927 -20.560 -20.840 1.00 57.88 155 GLY A CA 1
ATOM 1156 C C . GLY A 1 155 ? 16.173 -19.426 -19.850 1.00 57.88 155 GLY A C 1
ATOM 1157 O O . GLY A 1 155 ? 15.213 -18.843 -19.359 1.00 57.88 155 GLY A O 1
ATOM 1158 N N . GLY A 1 156 ? 17.442 -19.136 -19.546 1.00 48.91 156 GLY A N 1
ATOM 1159 C CA . GLY A 1 156 ? 17.921 -18.267 -18.458 1.00 48.91 156 GLY A CA 1
ATOM 1160 C C . GLY A 1 156 ? 17.585 -16.768 -18.533 1.00 48.91 156 GLY A C 1
ATOM 1161 O O . GLY A 1 156 ? 18.418 -15.940 -18.172 1.00 48.91 156 GLY A O 1
ATOM 1162 N N . GLY A 1 157 ? 16.384 -16.395 -18.972 1.00 52.69 157 GLY A N 1
ATOM 1163 C CA . GLY A 1 157 ? 15.850 -15.049 -18.799 1.00 52.69 157 GLY A CA 1
ATOM 1164 C C . GLY A 1 157 ? 15.335 -14.858 -17.372 1.00 52.69 157 GLY A C 1
ATOM 1165 O O . GLY A 1 157 ? 14.441 -15.574 -16.927 1.00 52.69 157 GLY A O 1
ATOM 1166 N N . SER A 1 158 ? 15.886 -13.887 -16.638 1.00 54.25 158 SER A N 1
ATOM 1167 C CA . SER A 1 158 ? 15.381 -13.496 -15.316 1.00 54.25 158 SER A CA 1
ATOM 1168 C C . SER A 1 158 ? 14.037 -12.773 -15.459 1.00 54.25 158 SER A C 1
ATOM 1170 O O . SER A 1 158 ? 13.995 -11.544 -15.432 1.00 54.25 158 SER A O 1
ATOM 1172 N N . ALA A 1 159 ? 12.937 -13.516 -15.589 1.00 62.66 159 ALA A N 1
ATOM 1173 C CA . ALA A 1 159 ? 11.602 -12.946 -15.441 1.00 62.66 159 ALA A CA 1
ATOM 1174 C C . ALA A 1 159 ? 11.476 -12.315 -14.043 1.00 62.66 159 ALA A C 1
ATOM 1176 O O . ALA A 1 159 ? 11.891 -12.908 -13.036 1.00 62.66 159 ALA A O 1
ATOM 1177 N N . MET A 1 160 ? 10.947 -11.090 -13.978 1.00 67.75 160 MET A N 1
ATOM 1178 C CA . MET A 1 160 ? 10.632 -10.447 -12.705 1.00 67.75 160 MET A CA 1
ATOM 1179 C C . MET A 1 160 ? 9.638 -11.363 -11.979 1.00 67.75 160 MET A C 1
ATOM 1181 O O . MET A 1 160 ? 8.616 -11.747 -12.538 1.00 67.75 160 MET A O 1
ATOM 1185 N N . GLY A 1 161 ? 9.988 -11.833 -10.778 1.00 77.81 161 GLY A N 1
ATOM 1186 C CA . GLY A 1 161 ? 9.096 -12.723 -10.031 1.00 77.81 161 GLY A CA 1
ATOM 1187 C C . GLY A 1 161 ? 7.777 -12.017 -9.728 1.00 77.81 161 GLY A C 1
ATOM 1188 O O . GLY A 1 161 ? 7.774 -10.809 -9.497 1.00 77.81 161 GLY A O 1
ATOM 1189 N N . ARG A 1 162 ? 6.674 -12.761 -9.667 1.00 85.69 162 ARG A N 1
ATOM 1190 C CA . ARG A 1 162 ? 5.384 -12.195 -9.261 1.00 85.69 162 ARG A CA 1
ATOM 1191 C C . ARG A 1 162 ? 5.261 -12.178 -7.737 1.00 85.69 162 ARG A C 1
ATOM 1193 O O . ARG A 1 162 ? 5.590 -13.190 -7.104 1.00 85.69 162 ARG A O 1
ATOM 1200 N N . PRO A 1 163 ? 4.794 -11.078 -7.124 1.00 90.69 163 PRO A N 1
ATOM 1201 C CA . PRO A 1 163 ? 4.444 -11.092 -5.715 1.00 90.69 163 PRO A CA 1
ATOM 1202 C C . PRO A 1 163 ? 3.215 -11.979 -5.491 1.00 90.69 163 PRO A C 1
ATOM 1204 O O . PRO A 1 163 ? 2.226 -11.903 -6.216 1.00 90.69 163 PRO A O 1
ATOM 1207 N N . VAL A 1 164 ? 3.281 -12.811 -4.461 1.00 90.62 164 VAL A N 1
ATOM 1208 C CA . VAL A 1 164 ? 2.188 -13.662 -3.989 1.00 90.62 164 VAL A CA 1
ATOM 1209 C C . VAL A 1 164 ? 2.090 -13.488 -2.482 1.00 90.62 164 VAL A C 1
ATOM 1211 O O . VAL A 1 164 ? 3.111 -13.440 -1.788 1.00 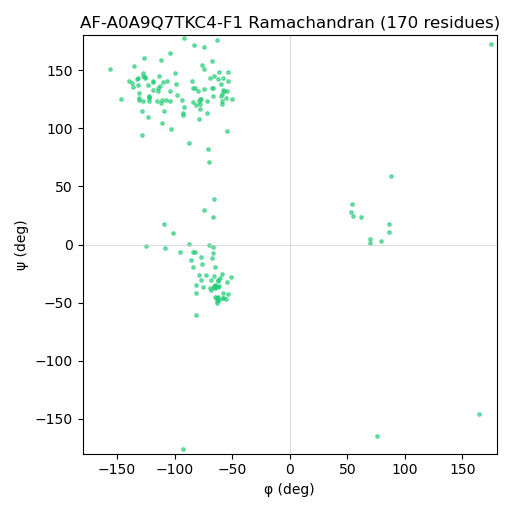90.62 164 VAL A O 1
ATOM 1214 N N . ILE A 1 165 ? 0.869 -13.376 -1.966 1.00 90.12 165 ILE A N 1
ATOM 1215 C CA . ILE A 1 165 ? 0.649 -13.344 -0.523 1.00 90.12 165 ILE A CA 1
ATOM 1216 C C . ILE A 1 165 ? 0.644 -14.787 -0.019 1.00 90.12 165 ILE A C 1
ATOM 1218 O O . ILE A 1 165 ? 0.043 -15.673 -0.616 1.00 90.12 165 ILE A O 1
ATOM 1222 N N . TYR A 1 166 ? 1.349 -15.028 1.075 1.00 91.75 166 TYR A N 1
ATOM 1223 C CA . TYR A 1 166 ? 1.386 -16.301 1.774 1.00 91.75 166 TYR A CA 1
ATOM 1224 C C . TYR A 1 166 ? 0.741 -16.148 3.141 1.00 91.75 166 TYR A C 1
ATOM 1226 O O . TYR A 1 166 ? 0.936 -15.128 3.796 1.00 91.75 166 TYR A O 1
ATOM 1234 N N . ARG A 1 167 ? 0.047 -17.188 3.605 1.00 89.75 167 ARG A N 1
ATOM 1235 C CA . ARG A 1 167 ? -0.421 -17.331 4.984 1.00 89.75 167 ARG A CA 1
ATOM 1236 C C . ARG A 1 167 ? -0.050 -18.704 5.524 1.00 89.75 167 ARG A C 1
ATOM 1238 O O . ARG A 1 167 ? -0.321 -19.717 4.885 1.00 89.75 167 ARG A O 1
ATOM 1245 N N . GLY A 1 168 ? 0.630 -18.747 6.672 1.00 85.62 168 GLY A N 1
ATOM 1246 C CA . GLY A 1 168 ? 1.091 -20.013 7.266 1.00 85.62 168 GLY A CA 1
ATOM 1247 C C . GLY A 1 168 ? 1.937 -20.868 6.308 1.00 85.62 168 GLY A C 1
ATOM 1248 O O . GLY A 1 168 ? 1.814 -22.089 6.287 1.00 85.62 168 GLY A O 1
ATOM 1249 N N . GLY A 1 169 ? 2.738 -20.225 5.450 1.00 86.25 169 GLY A N 1
ATOM 1250 C CA . GLY A 1 169 ? 3.577 -20.902 4.457 1.00 86.25 169 GLY A CA 1
ATOM 1251 C C . GLY A 1 169 ? 2.859 -21.380 3.189 1.00 86.25 169 GLY A C 1
ATOM 1252 O O . GLY A 1 169 ? 3.519 -21.951 2.323 1.00 86.25 169 GLY A O 1
ATOM 1253 N N . ARG A 1 170 ? 1.558 -21.112 3.022 1.00 89.12 170 ARG A N 1
ATOM 1254 C CA . ARG A 1 170 ? 0.791 -21.451 1.810 1.00 89.12 170 ARG A CA 1
ATOM 1255 C C . ARG A 1 170 ? 0.407 -20.193 1.026 1.00 89.12 170 ARG A C 1
ATOM 1257 O O . ARG A 1 170 ? 0.054 -19.208 1.670 1.00 89.12 170 ARG A O 1
ATOM 1264 N N . PRO A 1 171 ? 0.470 -20.200 -0.317 1.00 90.00 171 PRO A N 1
ATOM 1265 C CA . PRO A 1 171 ? -0.018 -19.082 -1.120 1.00 90.00 171 PRO A CA 1
ATOM 1266 C C . PRO A 1 171 ? -1.543 -18.954 -0.980 1.00 90.00 171 PRO A C 1
ATOM 1268 O O . PRO A 1 171 ? -2.228 -19.972 -0.837 1.00 90.00 171 PRO A O 1
ATOM 1271 N N . ILE A 1 172 ? -2.046 -17.719 -1.003 1.00 83.88 172 ILE A N 1
ATOM 1272 C CA . ILE A 1 172 ? -3.481 -17.387 -0.979 1.00 83.88 172 ILE A CA 1
ATOM 1273 C C . ILE A 1 172 ? -3.916 -16.666 -2.250 1.00 83.88 172 ILE A C 1
ATOM 1275 O O . ILE A 1 172 ? -3.064 -15.972 -2.853 1.00 83.88 172 ILE A O 1
#

Secondary structure (DSSP, 8-state):
-EEEE--STT-TT-SEEEEE--TT-S-PEEEEEEEE---TT-PPBPHHHHHHHHHHHHHHTS-SS-SHHHHS-EEEEEEESS-B-HHHHHHHHH-SS-EEEEEEPPPP----S---HHHHHTTEEEEEE-HHHHSTTSTTTT-EEEEEE----SS---PPPEEEEEETTEE-

Radius of gyration: 16.8 Å; Cα contacts (8 Å, |Δi|>4): 339; chains: 1; bounding box: 39×42×44 Å

Nearest PDB structures (foldseek):
  4r28-assembly1_B  TM=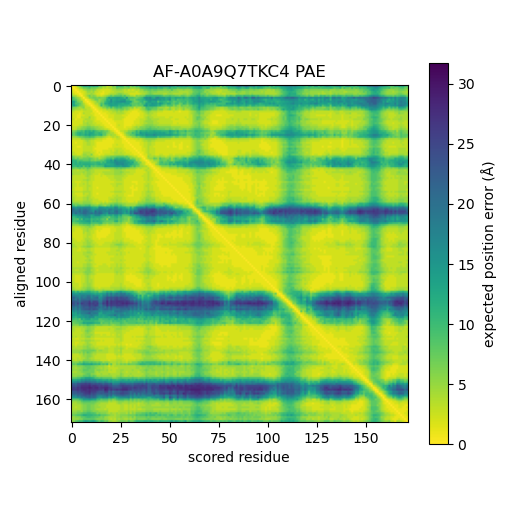6.279E-01  e=2.186E-03  Mycobacterium sp. JLS
  5kc9-assembly2_C-2  TM=4.075E-01  e=1.225E+00  Mus musculus
  5kc9-assembly1_A  TM=4.307E-01  e=2.022E+00  Mus musculus
  8dgc-assembly1_D  TM=4.168E-01  e=2.292E+00  Salmonella enterica
  5kc9-assembly1_B  TM=4.684E-01  e=3.783E+00  Mus musculus

Foldseek 3Di:
DDKDADDDVPSLQFGIWDWDDPPPDPAIETETEGEDEDPALDDADALVVVVSQLVVLVVLCDPPDPDPSNPGQYEYEYEYQNHHDPNNLVNQQPRPHKYKYWHFHDDPPPPDDDDDPVVRQLRTQDMDIYCLPQNCVHPVNVFKDWDFAFDPDPDPDGRRTGTFIDGPNHTD

Solvent-accessible surface area (backbone atoms only — not comparable to full-atom values): 9732 Å² total; per-residue (Å²): 117,50,75,45,84,51,61,55,95,86,39,83,74,34,32,31,38,38,41,37,65,53,88,97,48,95,59,59,32,36,38,41,24,30,75,46,83,53,56,84,85,34,82,46,38,56,41,64,60,50,54,52,47,51,53,47,51,55,60,55,55,39,76,89,47,100,46,73,74,26,74,40,56,63,34,39,37,40,38,21,32,37,29,69,29,71,62,20,53,50,49,42,52,70,41,92,56,24,32,35,42,32,25,36,60,75,71,81,87,69,93,60,91,83,76,58,80,63,66,63,46,45,32,39,77,45,78,49,64,15,52,40,27,40,24,68,90,17,79,45,50,45,47,52,45,83,43,70,52,64,84,89,59,98,61,91,68,85,67,66,34,34,71,41,46,26,43,88,90,38,79,109